Protein AF-A0A947EAF3-F1 (afdb_monomer)

Secondary structure (DSSP, 8-state):
--HHHHHHHHTHHHHHHHHHHHHHHHHHHHHHHHHHHHHHHHHHHHHHHS--S-----TTSS-SSSS-----TTS--

Foldseek 3Di:
DPVVVVVCVV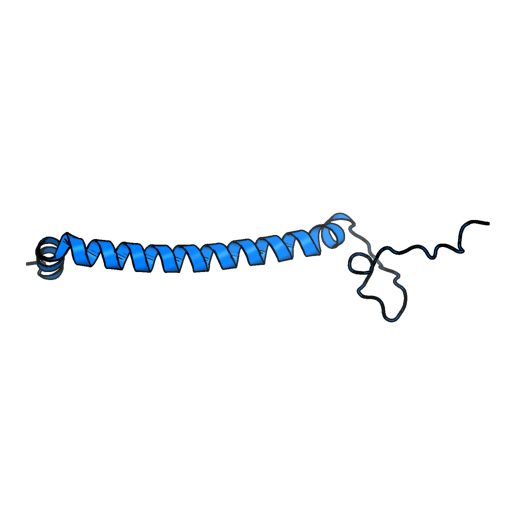VVVVNVVVVVVVVVVVVVVVVVVVVVVVVVCVVCVVVVVVPDPDADDDPPAPGDPPGDPDDPPVPPD

Solvent-accessible surface area (backbone atoms only — not comparable to full-atom values): 4932 Å² total; per-residue (Å²): 132,71,61,67,64,52,51,45,64,74,41,43,72,63,50,49,54,51,52,49,53,53,50,50,54,50,49,50,55,52,48,52,52,51,50,52,52,49,52,52,50,62,73,41,44,68,64,68,71,61,70,66,93,73,88,88,64,72,89,93,59,69,51,92,81,69,46,84,92,70,80,68,86,80,75,66,132

pLDDT: mean 88.08, std 10.16, range [56.81, 98.56]

Radius of gyration: 26.48 Å; Cα contacts (8 Å, |Δi|>4): 8; chains: 1; bounding box: 73×23×56 Å

Sequence (77 aa):
MNLAVRDVRYKLGRFLLTAVGLGLLLMIVMGMGGIYAGIVADATLLVDELDADLWVVQRNTRGPFAELSRVPSNVED

Mean p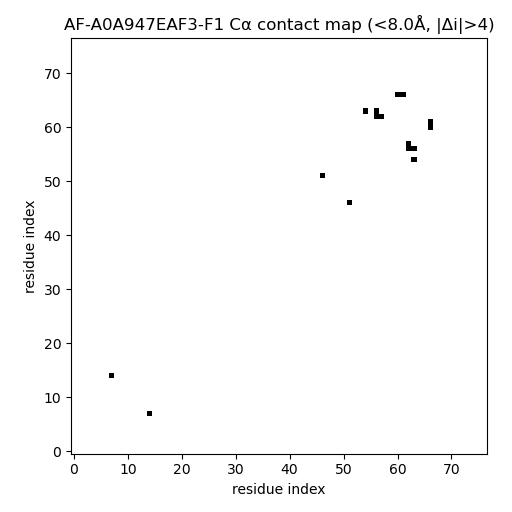redicted aligned error: 8.51 Å

Structure (mmCIF, N/CA/C/O backbone):
data_AF-A0A947EAF3-F1
#
_entry.id   AF-A0A947EAF3-F1
#
loop_
_atom_site.group_PDB
_atom_site.id
_atom_site.type_symbol
_atom_site.label_atom_id
_atom_site.label_alt_id
_atom_site.label_comp_id
_atom_site.label_asym_id
_atom_site.label_entity_id
_atom_site.label_seq_id
_atom_site.pdbx_PDB_ins_code
_atom_site.Cartn_x
_atom_site.Cartn_y
_atom_site.Cartn_z
_atom_site.occupancy
_atom_site.B_iso_or_equiv
_atom_site.auth_seq_id
_atom_site.auth_comp_id
_atom_site.auth_asym_id
_atom_site.auth_atom_id
_atom_site.pdbx_PDB_model_num
ATOM 1 N N . MET A 1 1 ? -34.882 -8.595 24.191 1.00 57.66 1 MET A N 1
ATOM 2 C CA . MET A 1 1 ? -34.256 -7.399 24.804 1.00 57.66 1 MET A CA 1
ATOM 3 C C . MET A 1 1 ? -32.783 -7.378 24.398 1.00 57.66 1 MET A C 1
ATOM 5 O O . MET A 1 1 ? -32.080 -8.311 24.760 1.00 57.66 1 MET A O 1
ATOM 9 N N . ASN A 1 2 ? -32.311 -6.415 23.597 1.00 84.31 2 ASN A N 1
ATOM 10 C CA . ASN A 1 2 ? -30.907 -6.399 23.153 1.00 84.31 2 ASN A CA 1
ATOM 11 C C . ASN A 1 2 ? -30.011 -5.775 24.239 1.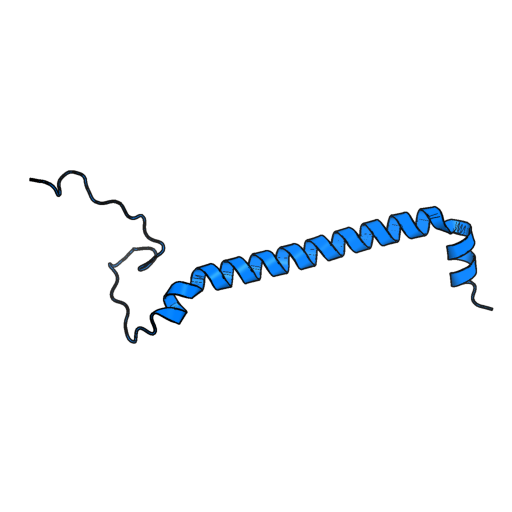00 84.31 2 ASN A C 1
ATOM 13 O O . ASN A 1 2 ? -29.939 -4.554 24.379 1.00 84.31 2 ASN A O 1
ATOM 17 N N . LEU A 1 3 ? -29.374 -6.634 25.038 1.00 88.56 3 LEU A N 1
ATOM 18 C CA . LEU A 1 3 ? -28.509 -6.232 26.151 1.00 88.56 3 LEU A CA 1
ATOM 19 C C . LEU A 1 3 ? -27.198 -5.594 25.669 1.00 88.56 3 LEU A C 1
ATOM 21 O O . LEU A 1 3 ? -26.717 -4.661 26.307 1.00 88.56 3 LEU A O 1
ATOM 25 N N . ALA A 1 4 ? -26.675 -6.022 24.516 1.00 87.56 4 ALA A N 1
ATOM 26 C CA . ALA A 1 4 ? -25.438 -5.490 23.947 1.00 87.56 4 ALA A CA 1
ATOM 27 C C . ALA A 1 4 ? -25.579 -4.006 23.578 1.00 87.56 4 ALA A C 1
ATOM 29 O O . ALA A 1 4 ? -24.748 -3.184 23.951 1.00 87.56 4 ALA A O 1
ATOM 30 N N . VAL A 1 5 ? -26.688 -3.628 22.933 1.00 88.44 5 VAL A N 1
ATOM 31 C CA . VAL A 1 5 ? -26.957 -2.220 22.581 1.00 88.44 5 VAL A CA 1
ATOM 32 C C . VAL A 1 5 ? -27.110 -1.348 23.830 1.00 88.44 5 VAL A C 1
ATOM 34 O O . VAL A 1 5 ? -26.712 -0.182 23.830 1.00 88.44 5 VAL A O 1
ATOM 37 N N . ARG A 1 6 ? -27.667 -1.896 24.916 1.00 89.75 6 ARG A N 1
ATOM 38 C CA . ARG A 1 6 ? -27.822 -1.165 26.179 1.00 89.75 6 ARG A CA 1
ATOM 39 C C . ARG A 1 6 ? -26.481 -0.950 26.884 1.00 89.75 6 ARG A C 1
ATOM 41 O O . ARG A 1 6 ? -26.258 0.144 27.393 1.00 89.75 6 ARG A O 1
ATOM 48 N N . ASP A 1 7 ? -25.592 -1.943 26.863 1.00 89.12 7 ASP A N 1
ATOM 49 C CA . ASP A 1 7 ? -24.239 -1.823 27.425 1.00 89.12 7 ASP A CA 1
ATOM 50 C C . ASP A 1 7 ? -23.375 -0.837 26.621 1.00 89.12 7 ASP A C 1
ATOM 52 O O . ASP A 1 7 ? -22.731 0.031 27.211 1.00 89.12 7 ASP A O 1
ATOM 56 N N . VAL A 1 8 ? -23.457 -0.867 25.283 1.00 89.44 8 VAL A N 1
ATOM 57 C CA . VAL A 1 8 ? -22.789 0.123 24.418 1.00 89.44 8 VAL A CA 1
ATOM 58 C C . VAL A 1 8 ? -23.257 1.537 24.748 1.00 89.44 8 VAL A C 1
ATOM 60 O O . VAL A 1 8 ? -22.425 2.420 24.926 1.00 89.44 8 VAL A O 1
ATOM 63 N N . ARG A 1 9 ? -24.570 1.760 24.902 1.00 89.00 9 ARG A N 1
ATOM 64 C CA . ARG A 1 9 ? -25.119 3.071 25.295 1.00 89.00 9 ARG A CA 1
ATOM 65 C C . ARG A 1 9 ? -24.637 3.525 26.673 1.00 89.00 9 ARG A C 1
ATOM 67 O O . ARG A 1 9 ? -24.345 4.701 26.850 1.00 89.00 9 ARG A O 1
ATOM 74 N N . TYR A 1 10 ? -24.531 2.610 27.634 1.00 90.75 10 TYR A N 1
ATOM 75 C CA . TYR A 1 10 ? -24.062 2.934 28.982 1.00 90.75 10 TYR A CA 1
ATOM 76 C C . TYR A 1 10 ? -22.555 3.254 29.025 1.00 90.75 10 TYR A C 1
ATOM 78 O O . TYR A 1 10 ? -22.118 4.066 29.837 1.00 90.75 10 TYR A O 1
ATOM 86 N N . LYS A 1 11 ? -21.753 2.669 28.124 1.00 91.56 11 LYS A N 1
ATOM 87 C CA . LYS A 1 11 ? -20.291 2.861 28.031 1.00 91.56 11 LYS A CA 1
ATOM 88 C C . LYS A 1 11 ? -19.846 3.506 26.710 1.00 91.56 11 LYS A C 1
ATOM 90 O O . LYS A 1 11 ? -18.756 3.211 26.216 1.00 91.56 11 LYS A O 1
ATOM 95 N N . LEU A 1 12 ? -20.658 4.415 26.165 1.00 91.19 12 LEU A N 1
ATOM 96 C CA . LEU A 1 12 ? -20.494 5.001 24.823 1.00 91.19 12 LEU A CA 1
ATOM 97 C C . LEU A 1 12 ? -19.081 5.532 24.547 1.00 91.19 12 LEU A C 1
ATOM 99 O O . LEU A 1 12 ? -18.499 5.207 23.517 1.00 91.19 12 LEU A O 1
ATOM 103 N N . GLY A 1 13 ? -18.500 6.291 25.482 1.00 93.00 13 GLY A N 1
ATOM 104 C CA . GLY A 1 13 ? -17.160 6.863 25.309 1.00 93.00 13 GLY A CA 1
ATOM 105 C C . GLY A 1 13 ? -16.055 5.808 25.180 1.00 93.00 13 GLY A C 1
ATOM 106 O O . GLY A 1 13 ? -15.205 5.913 24.300 1.00 93.00 13 GLY A O 1
ATOM 107 N N . ARG A 1 14 ? -16.089 4.752 26.008 1.00 94.50 14 ARG A N 1
ATOM 108 C CA . ARG A 1 14 ? -15.095 3.663 25.941 1.00 94.50 14 ARG A CA 1
ATOM 109 C C . ARG A 1 14 ? -15.256 2.850 24.661 1.00 94.50 14 ARG A C 1
ATOM 111 O O . ARG A 1 14 ? -14.259 2.529 24.027 1.00 94.50 14 ARG A O 1
ATOM 118 N N . PHE A 1 15 ? -16.500 2.564 24.271 1.00 94.88 15 PHE A N 1
ATOM 119 C CA . PHE A 1 15 ? -16.795 1.837 23.038 1.00 94.88 15 PHE A CA 1
ATOM 120 C C . PHE A 1 15 ? -16.307 2.600 21.800 1.00 94.88 15 PHE A C 1
ATOM 122 O O . PHE A 1 15 ? -15.620 2.024 20.958 1.00 94.88 15 PHE A O 1
ATOM 129 N N . LEU A 1 16 ? -16.590 3.906 21.718 1.00 96.25 16 LEU A N 1
ATOM 130 C CA . LEU A 1 16 ? -16.115 4.756 20.625 1.00 96.25 16 LEU A CA 1
ATOM 131 C C . LEU A 1 16 ? -14.589 4.799 20.562 1.00 96.25 16 LEU A C 1
ATOM 133 O O . LEU A 1 16 ? -14.034 4.617 19.485 1.00 96.25 16 LEU A O 1
ATOM 137 N N . LEU A 1 17 ? -13.909 4.961 21.700 1.00 96.94 17 LEU A N 1
ATOM 138 C CA . LEU A 1 17 ? -12.446 4.964 21.741 1.00 96.94 17 LEU A CA 1
ATOM 139 C C . LEU A 1 17 ? -11.858 3.656 21.186 1.00 96.94 17 LEU A C 1
ATOM 141 O O . LEU A 1 17 ? -10.944 3.688 20.365 1.00 96.94 17 LEU A O 1
ATOM 145 N N . THR A 1 18 ? -12.413 2.505 21.580 1.00 96.06 18 THR A N 1
ATOM 146 C CA . THR A 1 18 ? -11.967 1.204 21.061 1.00 96.06 18 THR A CA 1
ATOM 147 C C . THR A 1 18 ? -12.295 1.016 19.584 1.00 96.06 18 THR A C 1
ATOM 149 O O . THR A 1 18 ? -11.461 0.508 18.841 1.00 96.06 18 THR A O 1
ATOM 152 N N . ALA A 1 19 ? -13.477 1.452 19.141 1.00 96.69 19 ALA A N 1
ATOM 153 C CA . ALA A 1 19 ? -13.889 1.347 17.746 1.00 96.69 19 ALA A CA 1
ATOM 154 C C . ALA A 1 19 ? -13.007 2.214 16.839 1.00 96.69 19 ALA A C 1
ATOM 156 O O . ALA A 1 19 ? -12.587 1.758 15.779 1.00 96.69 19 ALA A O 1
ATOM 157 N N . VAL A 1 20 ? -12.666 3.428 17.282 1.00 98.06 20 VAL A N 1
ATOM 158 C CA . VAL A 1 20 ? -11.716 4.304 16.587 1.00 98.06 20 VAL A CA 1
ATOM 159 C C . VAL A 1 20 ? -10.336 3.660 16.544 1.00 98.06 20 VAL A C 1
ATOM 161 O O . VAL A 1 20 ? -9.753 3.585 15.470 1.00 98.06 20 VAL A O 1
ATOM 164 N N . GLY A 1 21 ? -9.829 3.136 17.665 1.00 97.69 21 GLY A N 1
ATOM 165 C CA . GLY A 1 21 ? -8.538 2.444 17.693 1.00 97.69 21 GLY A CA 1
ATOM 166 C C . GLY A 1 21 ? -8.478 1.271 16.710 1.00 97.69 21 GLY A C 1
ATOM 167 O O . GLY A 1 21 ? -7.541 1.171 15.922 1.00 97.69 21 GLY A O 1
ATOM 168 N N . LEU A 1 22 ? -9.514 0.430 16.690 1.00 98.12 22 LEU A N 1
ATOM 169 C CA . LEU A 1 22 ? -9.616 -0.686 15.749 1.00 98.12 22 LEU A CA 1
ATOM 170 C C . LEU A 1 22 ? -9.714 -0.199 14.294 1.00 98.12 22 LEU A C 1
ATOM 172 O O . LEU A 1 22 ? -9.061 -0.751 13.414 1.00 98.12 22 LEU A O 1
ATOM 176 N N . GLY A 1 23 ? -10.482 0.865 14.045 1.00 98.25 23 GLY A N 1
ATOM 177 C CA . GLY A 1 23 ? -10.599 1.491 12.729 1.00 98.25 23 GLY A CA 1
ATOM 178 C C . GLY A 1 23 ? -9.276 2.068 12.223 1.00 98.25 23 GLY A C 1
ATOM 179 O O . GLY A 1 23 ? -8.943 1.887 11.057 1.00 98.25 23 GLY A O 1
ATOM 180 N N . LEU A 1 24 ? -8.488 2.701 13.097 1.00 98.38 24 LEU A N 1
ATOM 181 C CA . LEU A 1 24 ? -7.155 3.207 12.762 1.00 98.38 24 LEU A CA 1
ATOM 182 C C . LEU A 1 24 ? -6.195 2.067 12.414 1.00 98.38 24 LEU A C 1
ATOM 184 O O . LEU A 1 24 ? -5.478 2.158 11.421 1.00 98.38 24 LEU A O 1
ATOM 188 N N . LEU A 1 25 ? -6.216 0.973 13.181 1.00 98.44 25 LEU A N 1
ATOM 189 C CA . LEU A 1 25 ? -5.410 -0.212 12.874 1.00 98.44 25 LEU A CA 1
ATOM 190 C C . LEU A 1 25 ? -5.778 -0.799 11.506 1.00 98.44 25 LEU A C 1
ATOM 192 O O . LEU A 1 25 ? -4.892 -1.080 10.702 1.00 98.44 25 LEU A O 1
ATOM 196 N N . LEU A 1 26 ? -7.074 -0.925 11.208 1.00 98.44 26 LEU A N 1
ATOM 197 C CA . LEU A 1 26 ? -7.538 -1.393 9.901 1.00 98.44 26 LEU A CA 1
ATOM 198 C C . LEU A 1 26 ? -7.131 -0.440 8.769 1.00 98.44 26 LEU A C 1
ATOM 200 O O . LEU A 1 26 ? -6.664 -0.906 7.732 1.00 98.44 26 LEU A O 1
ATOM 204 N N . MET A 1 27 ? -7.234 0.877 8.975 1.00 98.56 27 MET A N 1
ATOM 205 C CA . MET A 1 27 ? -6.767 1.868 8.000 1.00 98.56 27 MET A CA 1
ATOM 206 C C . MET A 1 27 ? -5.275 1.726 7.703 1.00 98.56 27 MET A C 1
ATOM 208 O O . MET A 1 27 ? -4.888 1.793 6.541 1.00 98.56 27 MET A O 1
ATOM 212 N N . ILE A 1 28 ? -4.439 1.494 8.718 1.00 98.44 28 ILE A N 1
ATOM 213 C CA . ILE A 1 28 ? -2.997 1.286 8.524 1.00 98.44 28 ILE A CA 1
ATOM 214 C C . ILE A 1 28 ? -2.742 0.036 7.682 1.00 98.44 28 ILE A C 1
ATOM 216 O O . ILE A 1 28 ? -1.954 0.092 6.742 1.00 98.44 28 ILE A O 1
ATOM 220 N N . VAL A 1 29 ? -3.422 -1.074 7.980 1.00 98.44 29 VAL A N 1
ATOM 221 C CA . VAL A 1 29 ? -3.268 -2.325 7.220 1.00 98.44 29 VAL A CA 1
ATOM 222 C C . VAL A 1 29 ? -3.666 -2.125 5.758 1.00 98.44 29 VAL A C 1
ATOM 224 O O . VAL A 1 29 ? -2.917 -2.503 4.858 1.00 98.44 29 VAL A O 1
ATOM 227 N N . MET A 1 30 ? -4.808 -1.480 5.509 1.00 98.38 30 MET A N 1
ATOM 228 C CA . MET A 1 30 ? -5.241 -1.152 4.149 1.00 98.38 30 MET A CA 1
ATOM 229 C C . MET A 1 30 ? -4.260 -0.201 3.452 1.00 98.38 30 MET A C 1
ATOM 231 O O . MET A 1 30 ? -3.942 -0.401 2.283 1.00 98.38 30 MET A O 1
ATOM 235 N N . GLY A 1 31 ? -3.734 0.792 4.174 1.00 98.25 31 GLY A N 1
ATOM 236 C CA . GLY A 1 31 ? -2.729 1.724 3.670 1.00 98.25 31 GLY A CA 1
ATOM 237 C C . GLY A 1 31 ? -1.431 1.027 3.268 1.00 98.25 31 GLY A C 1
ATOM 238 O O . GLY A 1 31 ? -0.934 1.257 2.170 1.00 98.25 31 GLY A O 1
ATOM 239 N N . MET A 1 32 ? -0.914 0.120 4.103 1.00 98.50 32 MET A N 1
ATOM 240 C CA . MET A 1 32 ? 0.265 -0.688 3.775 1.00 98.50 32 MET A CA 1
ATOM 241 C C . MET A 1 32 ? 0.029 -1.562 2.542 1.00 98.50 32 MET A C 1
ATOM 243 O O . MET A 1 32 ? 0.894 -1.622 1.671 1.00 98.50 32 MET A O 1
ATOM 247 N N . GLY A 1 33 ? -1.144 -2.193 2.437 1.00 98.19 33 GLY A N 1
ATOM 248 C CA . GLY A 1 33 ? -1.517 -2.974 1.256 1.00 98.19 33 GLY A CA 1
ATOM 249 C C . GLY A 1 33 ? -1.551 -2.130 -0.020 1.00 98.19 33 GLY A C 1
ATOM 250 O O . GLY A 1 33 ? -1.010 -2.542 -1.043 1.00 98.19 33 GLY A O 1
ATOM 251 N N . GLY A 1 34 ? -2.123 -0.925 0.052 1.00 97.94 34 GLY A N 1
ATOM 252 C CA . GLY A 1 34 ? -2.167 0.012 -1.071 1.00 97.94 34 GLY A CA 1
ATOM 253 C C . GLY A 1 34 ? -0.783 0.510 -1.492 1.00 97.94 34 GLY A C 1
ATOM 254 O O . GLY A 1 34 ? -0.469 0.497 -2.678 1.00 97.94 34 GLY A O 1
ATOM 255 N N . ILE A 1 35 ? 0.066 0.890 -0.532 1.00 98.25 35 ILE A N 1
ATOM 256 C CA . ILE A 1 35 ? 1.448 1.321 -0.803 1.00 98.25 35 ILE A CA 1
ATOM 257 C C . ILE A 1 35 ? 2.242 0.187 -1.450 1.00 98.25 35 ILE A C 1
ATOM 259 O O . ILE A 1 35 ? 2.934 0.413 -2.437 1.00 98.25 35 ILE A O 1
ATOM 263 N N . TYR A 1 36 ? 2.122 -1.033 -0.926 1.00 97.69 36 TYR A N 1
ATOM 264 C CA . TYR A 1 36 ? 2.792 -2.197 -1.493 1.00 97.69 36 TYR A CA 1
ATOM 265 C C . TYR A 1 36 ? 2.367 -2.441 -2.945 1.00 97.69 36 TYR A C 1
ATOM 267 O O . TYR A 1 36 ? 3.224 -2.551 -3.819 1.00 97.69 36 TYR A O 1
ATOM 275 N N . ALA A 1 37 ? 1.058 -2.458 -3.215 1.00 96.75 37 ALA A N 1
ATOM 276 C CA . ALA A 1 37 ? 0.543 -2.620 -4.571 1.00 96.75 37 ALA A CA 1
ATOM 277 C C . ALA A 1 37 ? 1.014 -1.492 -5.506 1.00 96.75 37 ALA A C 1
ATOM 279 O O . ALA A 1 37 ? 1.371 -1.760 -6.649 1.00 96.75 37 ALA A O 1
ATOM 280 N N . GLY A 1 38 ? 1.072 -0.253 -5.009 1.00 97.00 38 GLY A N 1
ATOM 281 C CA . GLY A 1 38 ? 1.574 0.898 -5.758 1.00 97.00 38 GLY A CA 1
ATOM 282 C C . GLY A 1 38 ? 3.053 0.777 -6.126 1.00 97.00 38 GLY A C 1
ATOM 283 O O . GLY A 1 38 ? 3.405 1.005 -7.275 1.00 97.00 38 GLY A O 1
ATOM 284 N N . ILE A 1 39 ? 3.909 0.360 -5.187 1.00 96.50 39 ILE A N 1
ATOM 285 C CA . ILE A 1 39 ? 5.343 0.152 -5.450 1.00 96.50 39 ILE A CA 1
ATOM 286 C C . ILE A 1 39 ? 5.553 -0.969 -6.470 1.00 96.50 39 ILE A C 1
ATOM 288 O O . ILE A 1 39 ? 6.416 -0.853 -7.333 1.00 96.50 39 ILE A O 1
ATOM 292 N N . VAL A 1 40 ? 4.776 -2.052 -6.385 1.00 95.00 40 VAL A N 1
ATOM 293 C CA . VAL A 1 40 ? 4.858 -3.146 -7.363 1.00 95.00 40 VAL A CA 1
ATOM 294 C C . VAL A 1 40 ? 4.455 -2.655 -8.752 1.00 95.00 40 VAL A C 1
ATOM 296 O O . VAL A 1 40 ? 5.183 -2.917 -9.701 1.00 95.00 40 VAL A O 1
ATOM 299 N N . ALA A 1 41 ? 3.351 -1.912 -8.860 1.00 95.25 41 ALA A N 1
ATOM 300 C CA . ALA A 1 41 ? 2.902 -1.355 -10.132 1.00 95.25 41 ALA A CA 1
ATOM 301 C C . ALA A 1 41 ? 3.934 -0.390 -10.740 1.00 95.25 41 ALA A C 1
ATOM 303 O O . ALA A 1 41 ? 4.220 -0.474 -11.927 1.00 95.25 41 ALA A O 1
ATOM 304 N N . ASP A 1 42 ? 4.531 0.486 -9.930 1.00 92.75 42 ASP A N 1
ATOM 305 C CA . ASP A 1 42 ? 5.581 1.410 -10.375 1.00 92.75 42 ASP A CA 1
ATOM 306 C C . ASP A 1 42 ? 6.845 0.662 -10.837 1.00 92.75 42 ASP A C 1
ATOM 308 O O . ASP A 1 42 ? 7.423 0.972 -11.876 1.00 92.75 42 ASP A O 1
ATOM 312 N N . ALA A 1 43 ? 7.238 -0.392 -10.112 1.00 90.12 43 ALA A N 1
ATOM 313 C CA . ALA A 1 43 ? 8.406 -1.200 -10.448 1.00 90.12 43 ALA A CA 1
ATOM 314 C C . ALA A 1 43 ? 8.242 -2.019 -11.741 1.00 90.12 43 ALA A C 1
ATOM 316 O O . ALA A 1 43 ? 9.248 -2.305 -12.395 1.00 90.12 43 ALA A O 1
ATOM 317 N N . THR A 1 44 ? 7.018 -2.421 -12.108 1.00 89.44 44 THR A N 1
ATOM 318 C CA . THR A 1 44 ? 6.764 -3.185 -13.345 1.00 89.44 44 THR A CA 1
ATOM 319 C C . THR A 1 44 ? 6.322 -2.322 -14.518 1.00 89.44 44 THR A C 1
ATOM 321 O O . THR A 1 44 ? 6.419 -2.787 -15.648 1.00 89.44 44 THR A O 1
ATOM 324 N N . LEU A 1 45 ? 5.937 -1.062 -14.292 1.00 92.06 45 LEU A N 1
ATOM 325 C CA . LEU A 1 45 ? 5.386 -0.169 -15.316 1.00 92.06 45 LEU A CA 1
ATOM 326 C C . LEU A 1 45 ? 6.217 -0.133 -16.606 1.00 92.06 45 LEU A C 1
ATOM 328 O O . LEU A 1 45 ? 5.683 -0.356 -17.687 1.00 92.06 45 LEU A O 1
ATOM 332 N N . LEU A 1 46 ? 7.533 0.075 -16.498 1.00 87.38 46 LEU A N 1
ATOM 333 C CA . LEU A 1 46 ? 8.416 0.132 -17.670 1.00 87.38 46 LEU A CA 1
ATOM 334 C C . LEU A 1 46 ? 8.548 -1.215 -18.387 1.00 87.38 46 LEU A C 1
ATOM 336 O O . LEU A 1 46 ? 8.731 -1.251 -19.599 1.00 87.38 46 LEU A O 1
ATOM 340 N N . VAL A 1 47 ? 8.489 -2.324 -17.649 1.00 87.31 47 VAL A N 1
ATOM 341 C CA . VAL A 1 47 ? 8.561 -3.666 -18.240 1.00 87.31 47 VAL A CA 1
ATOM 342 C C . VAL A 1 47 ? 7.275 -3.967 -19.006 1.00 87.31 47 VAL A C 1
ATOM 344 O O . VAL A 1 47 ? 7.348 -4.501 -20.10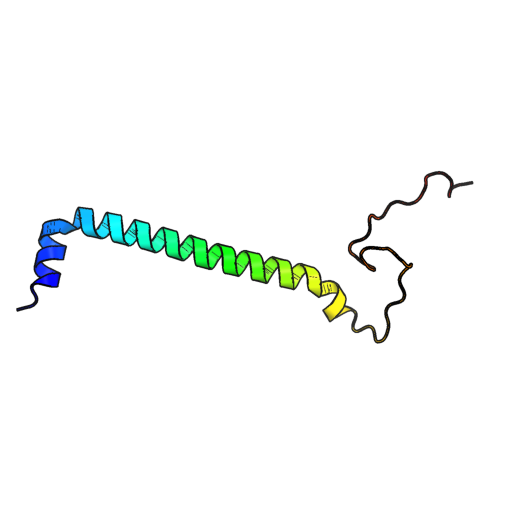9 1.00 87.31 47 VAL A O 1
ATOM 347 N N . ASP A 1 48 ? 6.130 -3.581 -18.442 1.00 89.38 48 ASP A N 1
ATOM 348 C CA . ASP A 1 48 ? 4.806 -3.830 -19.009 1.00 89.38 48 ASP A CA 1
ATOM 349 C C . ASP A 1 48 ? 4.499 -2.904 -20.206 1.00 89.38 48 ASP A C 1
ATOM 351 O O . ASP A 1 48 ? 3.864 -3.336 -21.164 1.00 89.38 48 ASP A O 1
ATOM 355 N N . GLU A 1 49 ? 4.960 -1.645 -20.196 1.00 90.38 49 GLU A N 1
ATOM 356 C CA . GLU A 1 49 ? 4.721 -0.691 -21.297 1.00 90.38 49 GLU A CA 1
ATOM 357 C C . GLU A 1 49 ? 5.624 -0.901 -22.516 1.00 90.38 49 GLU A C 1
ATOM 359 O O . GLU A 1 49 ? 5.219 -0.595 -23.637 1.00 90.38 49 GLU A O 1
ATOM 364 N N . LEU A 1 50 ? 6.858 -1.375 -22.322 1.00 87.38 50 LEU A N 1
ATOM 365 C CA . LEU A 1 50 ? 7.832 -1.473 -23.414 1.00 87.38 50 LEU A CA 1
ATOM 366 C C . LEU A 1 50 ? 7.641 -2.715 -24.299 1.00 87.38 50 LEU A C 1
ATOM 368 O O . LEU A 1 50 ? 8.305 -2.790 -25.331 1.00 87.38 50 LEU A O 1
ATOM 372 N N . ASP A 1 51 ? 6.763 -3.649 -23.906 1.00 85.56 51 ASP A N 1
ATOM 373 C CA . ASP A 1 51 ? 6.334 -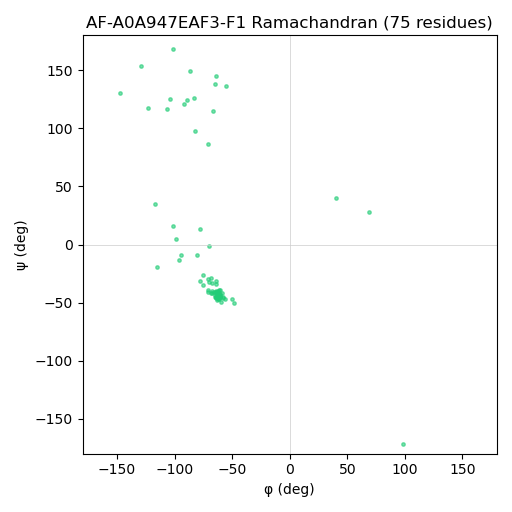4.846 -24.662 1.00 85.56 51 ASP A CA 1
ATOM 374 C C . ASP A 1 51 ? 7.478 -5.554 -25.413 1.00 85.56 51 ASP A C 1
ATOM 376 O O . ASP A 1 51 ? 7.374 -5.941 -26.575 1.00 85.56 51 ASP A O 1
ATOM 380 N N . ALA A 1 52 ? 8.642 -5.648 -24.769 1.00 87.00 52 ALA A N 1
ATOM 381 C CA . ALA A 1 52 ? 9.839 -6.151 -25.421 1.00 87.00 52 ALA A CA 1
ATOM 382 C C . ALA A 1 52 ? 9.865 -7.683 -25.401 1.00 87.00 52 ALA A C 1
ATOM 384 O O . ALA A 1 52 ? 9.862 -8.299 -24.334 1.00 87.00 52 ALA A O 1
ATOM 385 N N . ASP A 1 53 ? 10.015 -8.294 -26.579 1.00 89.50 53 ASP A N 1
ATOM 386 C CA . ASP A 1 53 ? 10.141 -9.750 -26.724 1.00 89.50 53 ASP A CA 1
ATOM 387 C C . ASP A 1 53 ? 11.416 -10.313 -26.065 1.00 89.50 53 ASP A C 1
ATOM 389 O O . ASP A 1 53 ? 11.448 -11.459 -25.608 1.00 89.50 53 ASP A O 1
ATOM 393 N N . LEU A 1 54 ? 12.502 -9.526 -26.040 1.00 88.25 54 LEU A N 1
ATOM 394 C CA . LEU A 1 54 ? 13.798 -9.934 -25.498 1.00 88.25 54 LEU A CA 1
ATOM 395 C C . LEU A 1 54 ? 14.551 -8.763 -24.861 1.00 88.25 54 LEU A C 1
ATOM 397 O O . LEU A 1 54 ? 14.800 -7.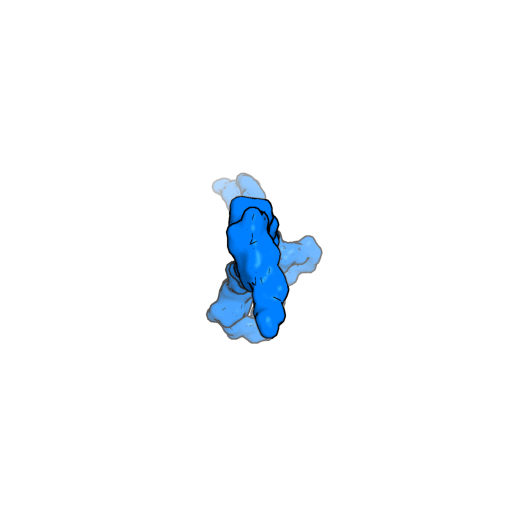740 -25.496 1.00 88.25 54 LEU A O 1
ATOM 401 N N . TRP A 1 55 ? 15.034 -8.983 -23.638 1.00 86.69 55 TRP A N 1
ATOM 402 C CA . TRP A 1 55 ? 15.917 -8.062 -22.927 1.00 86.69 55 TRP A CA 1
ATOM 403 C C . TRP A 1 55 ? 17.361 -8.557 -22.944 1.00 86.69 55 TRP A C 1
ATOM 405 O O . TRP A 1 55 ? 17.658 -9.665 -22.493 1.00 86.69 55 TRP A O 1
ATOM 415 N N . VAL A 1 56 ? 18.278 -7.709 -23.412 1.00 87.31 56 VAL A N 1
ATOM 416 C CA . VAL A 1 56 ? 19.722 -7.965 -23.354 1.00 87.31 56 VAL A CA 1
ATOM 417 C C . VAL A 1 56 ? 20.331 -7.068 -22.284 1.00 87.31 56 VAL A C 1
ATOM 419 O O . VAL A 1 56 ? 20.311 -5.846 -22.398 1.00 87.31 56 VAL A O 1
ATOM 422 N N . VAL A 1 57 ? 20.879 -7.680 -21.237 1.00 86.81 57 VAL A N 1
ATOM 423 C CA . VAL A 1 57 ? 21.530 -6.979 -20.122 1.00 86.81 57 VAL A CA 1
ATOM 424 C C . VAL A 1 57 ? 22.914 -7.554 -19.860 1.00 86.81 57 VAL A C 1
ATOM 426 O O . VAL A 1 57 ? 23.186 -8.723 -20.146 1.00 86.81 57 VAL A O 1
ATOM 429 N N . GLN A 1 58 ? 23.805 -6.736 -19.300 1.00 84.81 58 GLN A N 1
ATOM 430 C CA . GLN A 1 58 ? 25.124 -7.201 -18.887 1.00 84.81 58 GLN A CA 1
ATOM 431 C C . GLN A 1 58 ? 24.996 -8.252 -17.770 1.00 84.81 58 GLN A C 1
ATOM 433 O O . GLN A 1 58 ? 24.119 -8.204 -16.908 1.00 84.81 58 GLN A O 1
ATOM 438 N N . ARG A 1 59 ? 25.900 -9.235 -17.775 1.00 84.31 59 ARG A N 1
ATOM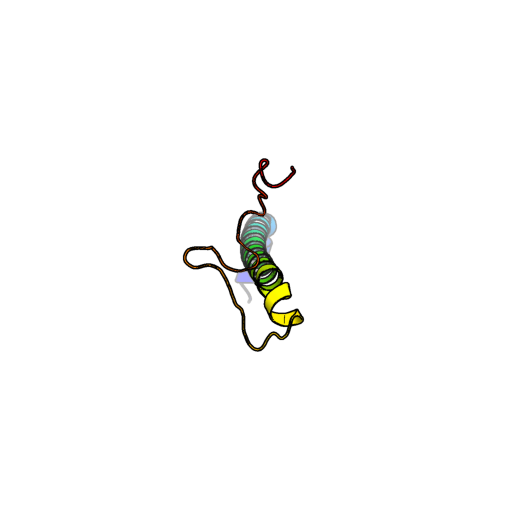 439 C CA . ARG A 1 59 ? 25.960 -10.256 -16.725 1.00 84.31 59 ARG A CA 1
ATOM 440 C C . ARG A 1 59 ? 26.335 -9.616 -15.383 1.00 84.31 59 ARG A C 1
ATOM 442 O O . ARG A 1 59 ? 27.274 -8.828 -15.328 1.00 84.31 59 ARG A O 1
ATOM 449 N N . ASN A 1 60 ? 25.672 -10.041 -14.305 1.00 86.00 60 ASN A N 1
ATOM 450 C CA . ASN A 1 60 ? 25.859 -9.549 -12.929 1.00 86.00 60 ASN A CA 1
ATOM 451 C C . ASN A 1 60 ? 25.385 -8.101 -12.668 1.00 86.00 60 ASN A C 1
ATOM 453 O O . ASN A 1 60 ? 25.917 -7.455 -11.767 1.00 86.00 60 ASN A O 1
ATOM 457 N N . THR A 1 61 ? 24.391 -7.597 -13.409 1.00 83.56 61 THR A N 1
ATOM 458 C CA . THR A 1 61 ? 23.680 -6.348 -13.059 1.00 83.56 61 THR A CA 1
ATOM 459 C C . THR A 1 61 ? 22.323 -6.645 -12.418 1.00 83.56 61 THR A C 1
ATOM 461 O O . THR A 1 61 ? 21.833 -7.775 -12.456 1.00 83.56 61 THR A O 1
ATOM 464 N N . ARG A 1 62 ? 21.689 -5.624 -11.840 1.00 81.94 62 ARG A N 1
ATOM 465 C CA . ARG A 1 62 ? 20.323 -5.651 -11.296 1.00 81.94 62 ARG A CA 1
ATOM 466 C C . ARG A 1 62 ? 19.238 -5.565 -12.376 1.00 81.94 62 ARG A C 1
ATOM 468 O O . ARG A 1 62 ? 18.074 -5.354 -12.052 1.00 81.94 62 ARG A O 1
ATOM 475 N N . GLY A 1 63 ? 19.597 -5.745 -13.644 1.00 82.44 63 GLY A N 1
ATOM 476 C CA . GLY A 1 63 ? 18.689 -5.624 -14.779 1.00 82.44 63 GLY A CA 1
ATOM 477 C C . GLY A 1 63 ? 18.789 -4.263 -15.475 1.00 82.44 63 GLY A C 1
ATOM 478 O O . GLY A 1 63 ? 19.699 -3.485 -15.188 1.00 82.44 63 GLY A O 1
ATOM 479 N N . PRO A 1 64 ? 17.879 -3.984 -16.420 1.00 80.12 64 PRO A N 1
ATOM 480 C CA . PRO A 1 64 ? 17.991 -2.829 -17.310 1.00 80.12 64 PRO A CA 1
ATOM 481 C C . PRO A 1 64 ? 17.636 -1.496 -16.631 1.00 80.12 64 PRO A C 1
ATOM 483 O O . PRO A 1 64 ? 18.156 -0.460 -17.030 1.00 80.12 64 PRO A O 1
ATOM 486 N N . PHE A 1 65 ? 16.794 -1.520 -15.590 1.00 79.69 65 PHE A N 1
ATOM 487 C CA . PHE A 1 65 ? 16.250 -0.307 -14.956 1.00 79.69 65 PHE A CA 1
ATOM 488 C C . PHE A 1 65 ? 16.684 -0.097 -13.502 1.00 79.69 65 PHE A C 1
ATOM 490 O O . PHE A 1 65 ? 16.609 1.016 -12.995 1.00 79.69 65 PHE A O 1
ATOM 497 N N . ALA A 1 66 ? 17.151 -1.149 -12.825 1.00 79.38 66 ALA A N 1
ATOM 498 C CA . ALA A 1 66 ? 17.536 -1.084 -11.413 1.00 79.38 66 ALA A CA 1
ATOM 499 C C . ALA A 1 66 ? 19.055 -0.936 -11.194 1.00 79.38 66 ALA A C 1
ATOM 501 O O . ALA A 1 66 ? 19.525 -0.979 -10.053 1.00 79.38 66 ALA A O 1
ATOM 502 N N . GLU A 1 67 ? 19.839 -0.792 -12.268 1.00 79.31 67 GLU A N 1
ATOM 503 C CA . GLU A 1 67 ? 21.282 -0.570 -12.177 1.00 79.31 67 GLU A CA 1
ATOM 504 C C . GLU A 1 67 ? 21.611 0.921 -12.020 1.00 79.31 67 GLU A C 1
ATOM 506 O O . GLU A 1 67 ? 20.899 1.803 -12.501 1.00 79.31 67 GLU A O 1
ATOM 511 N N . LEU A 1 68 ? 22.708 1.219 -11.324 1.00 70.62 68 LEU A N 1
ATOM 512 C CA . LEU A 1 68 ? 23.164 2.593 -11.137 1.00 70.62 68 LEU A CA 1
ATOM 513 C C . LEU A 1 68 ? 23.606 3.184 -12.480 1.00 70.62 68 LEU A C 1
ATOM 515 O O . LEU A 1 68 ? 24.618 2.764 -13.038 1.00 70.62 68 LEU A O 1
ATOM 519 N N . SER A 1 69 ? 22.898 4.210 -12.953 1.00 66.19 69 SER A N 1
ATOM 520 C CA . SER A 1 69 ? 23.312 4.993 -14.119 1.00 66.19 69 SER A CA 1
ATOM 521 C C . SER A 1 69 ? 24.531 5.849 -13.760 1.00 66.19 69 SER A C 1
ATOM 523 O O . SER A 1 69 ? 24.416 6.980 -13.288 1.00 66.19 69 SER A O 1
ATOM 525 N N . ARG A 1 70 ? 25.727 5.265 -13.886 1.00 68.94 70 ARG A N 1
ATOM 526 C CA . ARG A 1 70 ? 27.008 5.966 -13.758 1.00 68.94 70 ARG A CA 1
ATOM 527 C C . ARG A 1 70 ? 27.799 5.759 -15.033 1.00 68.94 70 ARG A C 1
ATOM 529 O O . ARG A 1 70 ? 28.188 4.637 -15.344 1.00 68.94 70 ARG A O 1
ATOM 536 N N . VAL A 1 71 ? 28.068 6.854 -15.728 1.00 70.38 71 VAL A N 1
ATOM 537 C CA . VAL A 1 71 ? 29.036 6.874 -16.822 1.00 70.38 71 VAL A CA 1
ATOM 538 C C . VAL A 1 71 ? 30.402 7.197 -16.211 1.00 70.38 71 VAL A C 1
ATOM 540 O O . VAL A 1 71 ? 30.510 8.185 -15.478 1.00 70.38 71 VAL A O 1
ATOM 543 N N . PRO A 1 72 ? 31.428 6.355 -16.420 1.00 73.31 72 PRO A N 1
ATOM 544 C CA . PRO A 1 72 ? 32.784 6.658 -15.982 1.00 73.31 72 PRO A CA 1
ATOM 545 C C . PRO A 1 72 ? 33.253 8.007 -16.549 1.00 73.31 72 PRO A C 1
ATOM 547 O O . PRO A 1 72 ? 33.043 8.301 -17.720 1.00 73.31 72 PRO A O 1
ATOM 550 N N . SER A 1 73 ? 33.901 8.834 -15.729 1.00 73.25 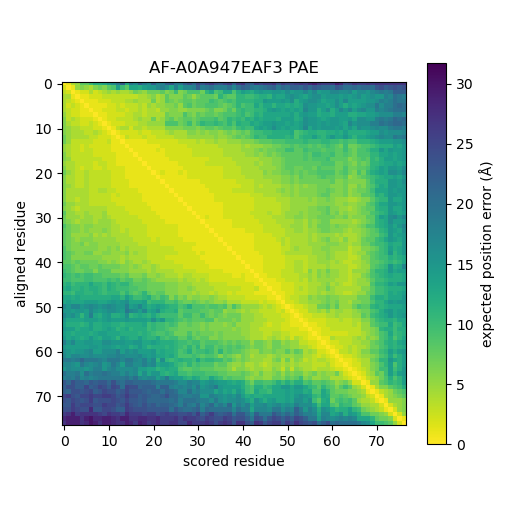73 SER A N 1
ATOM 551 C CA . SER A 1 73 ? 34.347 10.183 -16.123 1.00 73.25 73 SER A CA 1
ATOM 552 C C . SER A 1 73 ? 35.500 10.199 -17.136 1.00 73.25 73 SER A C 1
ATOM 554 O O . SER A 1 73 ? 35.973 11.264 -17.500 1.00 73.25 73 SER A O 1
ATOM 556 N N . ASN A 1 74 ? 36.006 9.032 -17.538 1.00 75.81 74 ASN A N 1
ATOM 557 C CA . ASN A 1 74 ? 37.081 8.859 -18.516 1.00 75.81 74 ASN A CA 1
ATOM 558 C C . ASN A 1 74 ? 36.556 8.462 -19.909 1.00 75.8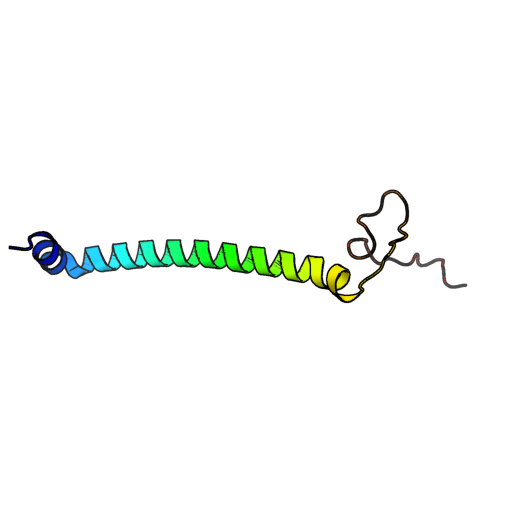1 74 ASN A C 1
ATOM 560 O O . ASN A 1 74 ? 37.312 7.911 -20.703 1.00 75.81 74 ASN A O 1
ATOM 564 N N . VAL A 1 75 ? 35.255 8.646 -20.157 1.00 69.81 75 VAL A N 1
ATOM 565 C CA . VAL A 1 75 ? 34.593 8.374 -21.448 1.00 69.81 75 VAL A CA 1
ATOM 566 C C . VAL A 1 75 ? 34.518 9.645 -22.315 1.00 69.81 75 VAL A C 1
ATOM 568 O O . VAL A 1 75 ? 34.174 9.564 -23.490 1.00 69.81 75 VAL A O 1
ATOM 571 N N . GLU A 1 76 ? 34.866 10.808 -21.761 1.00 62.31 76 GLU A N 1
ATOM 572 C CA . GLU A 1 76 ? 35.152 12.026 -22.525 1.00 62.31 76 GLU A CA 1
ATOM 573 C C . GLU A 1 76 ? 36.660 12.074 -22.824 1.00 62.31 76 GLU A C 1
ATOM 575 O O . GLU A 1 76 ? 37.468 12.021 -21.892 1.00 62.31 76 GLU A O 1
ATOM 580 N N . ASP A 1 77 ? 37.013 12.121 -24.114 1.00 56.81 77 ASP A N 1
ATOM 581 C CA . ASP A 1 77 ? 38.342 12.536 -24.593 1.00 56.81 77 ASP A CA 1
ATOM 582 C C . ASP A 1 77 ? 38.543 14.048 -24.386 1.00 56.81 77 ASP A C 1
ATOM 584 O O . ASP A 1 77 ? 37.605 14.821 -24.703 1.00 56.81 77 ASP A O 1
#